Protein AF-A0A382MYX1-F1 (afdb_monomer)

Foldseek 3Di:
DPDPPDQLLNVLVVVVVVVVVVVVVVCVVVVCPVVVVVDDPVNVVVVVVVVVVVSVVSSVLVVVVVVDPCVPSVLVSVLVVLVVVLVCCCPPVVDDQDPCSVVVSVVSNVD

Radius of gyration: 18.11 Å; Cα contacts (8 Å, |Δi|>4): 47; chains: 1; bounding box: 38×37×42 Å

Secondary structure (DSSP, 8-state):
---TT--HHHHHHHHHHHHHHHHHHHHHHHTTHHHHHT--HHHHHHHHHHHHHHHHHHHHHHHHHHHS-HHHHHHHHHHHHHHHHHHHHHHHH-----HHHHHHHHHHHH-

Nearest PDB structures (foldseek):
  7szt-assembly1_B  TM=7.859E-01  e=8.837E+00  Clostridiales bacterium oral taxon 876

Solvent-accessible surface area (backbone atoms only — not comparable to full-atom values): 6305 Å² total; per-residue (Å²): 111,73,61,97,84,66,57,42,66,58,55,48,53,50,52,51,53,52,50,51,53,51,51,51,53,49,24,63,75,71,65,45,54,69,58,68,72,65,52,52,67,72,60,47,51,54,50,50,51,53,52,50,54,50,51,52,51,51,37,53,51,40,49,48,32,70,75,45,48,64,88,56,47,52,57,52,53,51,34,51,49,53,52,51,50,55,50,45,38,35,74,74,69,68,44,79,80,47,70,67,57,54,51,48,51,51,50,64,59,75,106

Sequence (111 aa):
GVGKNVKPIHIVTTQIWIGVLVLLAIGLVTGQINEVVQVKLRSALYLAGGALVNTAGSLVFWLALSRSTVSKVYPTTQSIFISISVLAGWLFLGDSPKIGVIGGAILIIGA

Structure (mmCIF, N/CA/C/O backbone):
data_AF-A0A382MYX1-F1
#
_entry.id   AF-A0A382MYX1-F1
#
loop_
_atom_site.group_PDB
_atom_site.id
_atom_site.type_symbol
_atom_site.label_atom_id
_atom_site.label_alt_id
_atom_site.label_comp_id
_atom_site.label_asym_id
_atom_site.label_entity_id
_atom_site.label_seq_id
_atom_site.pdbx_PDB_ins_code
_atom_site.Cartn_x
_atom_site.Cartn_y
_atom_site.Cartn_z
_atom_site.occupancy
_atom_site.B_iso_or_equiv
_atom_site.auth_seq_id
_atom_site.auth_comp_id
_atom_site.auth_asym_id
_atom_site.auth_atom_id
_atom_site.pdbx_PDB_model_num
ATOM 1 N N . GLY A 1 1 ? 0.983 1.473 -23.042 1.00 47.81 1 GLY A N 1
ATOM 2 C CA . GLY A 1 1 ? 1.309 2.251 -21.832 1.00 47.81 1 GLY A CA 1
ATOM 3 C C . GLY A 1 1 ? 0.059 2.968 -21.390 1.00 47.81 1 GLY A C 1
ATOM 4 O O . GLY A 1 1 ? -0.688 3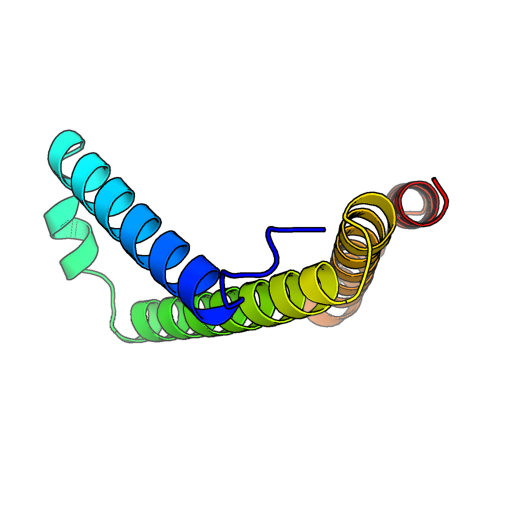.398 -22.262 1.00 47.81 1 GLY A O 1
ATOM 5 N N . VAL A 1 2 ? -0.192 3.038 -20.081 1.00 48.38 2 VAL A N 1
ATOM 6 C CA . VAL A 1 2 ? -1.288 3.833 -19.496 1.00 48.38 2 VAL A CA 1
ATOM 7 C C . VAL A 1 2 ? -1.258 5.226 -20.139 1.00 48.38 2 VAL A C 1
ATOM 9 O O . VAL A 1 2 ? -0.178 5.792 -20.305 1.00 48.38 2 VAL A O 1
ATOM 12 N N . GLY A 1 3 ? -2.412 5.683 -20.632 1.00 50.91 3 GLY A N 1
ATOM 13 C CA . GLY A 1 3 ? -2.536 6.733 -21.646 1.00 50.91 3 GLY A CA 1
ATOM 14 C C . GLY A 1 3 ? -1.646 7.955 -21.405 1.00 50.91 3 GLY A C 1
ATOM 15 O O . GLY A 1 3 ? -1.635 8.517 -20.314 1.00 50.91 3 GLY A O 1
ATOM 16 N N . LYS A 1 4 ? -0.942 8.378 -22.464 1.00 56.50 4 LYS A N 1
ATOM 17 C CA . LYS A 1 4 ? 0.071 9.454 -22.520 1.00 56.50 4 LYS A CA 1
ATOM 18 C C . LYS A 1 4 ? -0.316 10.808 -21.883 1.00 56.50 4 LYS A C 1
ATOM 20 O O . LYS A 1 4 ? 0.557 11.656 -21.752 1.00 56.50 4 LYS A O 1
ATOM 25 N N . ASN A 1 5 ? -1.569 11.009 -21.469 1.00 66.12 5 ASN A N 1
ATOM 26 C CA . ASN A 1 5 ? -2.100 12.303 -21.030 1.00 66.12 5 ASN A CA 1
ATOM 27 C C . ASN A 1 5 ? -2.533 12.360 -19.554 1.00 66.12 5 ASN A C 1
ATOM 29 O O . ASN A 1 5 ? -2.909 13.432 -19.086 1.00 66.12 5 ASN A O 1
ATOM 33 N N . VAL A 1 6 ? -2.488 11.254 -18.800 1.00 74.50 6 VAL A N 1
ATOM 34 C CA . VAL A 1 6 ? -2.898 11.255 -17.384 1.00 74.50 6 VAL A CA 1
ATOM 35 C C . VAL A 1 6 ? -1.675 11.118 -16.486 1.00 74.50 6 VAL A C 1
ATOM 37 O O . VAL A 1 6 ? -0.953 10.125 -16.538 1.00 74.50 6 VAL A O 1
ATOM 40 N N . LYS A 1 7 ? -1.432 12.128 -15.641 1.00 83.88 7 LYS A N 1
ATOM 41 C CA . LYS A 1 7 ? -0.342 12.082 -14.661 1.00 83.88 7 LYS A CA 1
ATOM 42 C C . LYS A 1 7 ? -0.651 11.020 -13.592 1.00 83.88 7 LYS A C 1
ATOM 44 O O . LYS A 1 7 ? -1.771 11.022 -13.081 1.00 83.88 7 LYS A O 1
ATOM 49 N N . PRO A 1 8 ? 0.329 10.193 -13.177 1.00 83.62 8 PRO A N 1
ATOM 50 C CA . PRO A 1 8 ? 0.178 9.213 -12.096 1.00 83.62 8 PRO A CA 1
ATOM 51 C C . PRO A 1 8 ? -0.489 9.766 -10.833 1.00 83.62 8 PRO A C 1
ATOM 53 O O . PRO A 1 8 ? -1.333 9.105 -10.240 1.00 83.62 8 PRO A O 1
ATOM 56 N N . ILE A 1 9 ? -0.178 11.013 -10.471 1.00 87.44 9 ILE A N 1
ATOM 57 C CA . ILE A 1 9 ? -0.778 11.673 -9.309 1.00 87.44 9 ILE A CA 1
ATOM 58 C C . ILE A 1 9 ? -2.297 11.833 -9.431 1.00 87.44 9 ILE A C 1
ATOM 60 O O . ILE A 1 9 ? -3.001 11.584 -8.463 1.00 87.44 9 ILE A O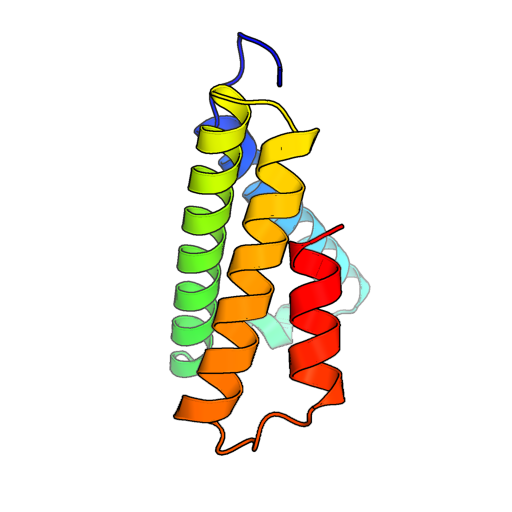 1
ATOM 64 N N . HIS A 1 10 ? -2.820 12.156 -10.619 1.00 87.56 10 HIS A N 1
ATOM 65 C CA . HIS A 1 10 ? -4.264 12.264 -10.829 1.00 87.56 10 HIS A CA 1
ATOM 66 C C . HIS A 1 10 ? -4.942 10.904 -10.661 1.00 87.56 10 HIS A C 1
ATOM 68 O O . HIS A 1 10 ? -5.999 10.831 -10.048 1.00 87.56 10 HIS A O 1
ATOM 74 N N . ILE A 1 11 ? -4.306 9.828 -11.139 1.00 86.12 11 ILE A N 1
ATOM 75 C CA . ILE A 1 11 ? -4.831 8.464 -10.992 1.00 86.12 11 ILE A CA 1
ATOM 76 C C . ILE A 1 11 ? -4.948 8.105 -9.508 1.00 86.12 11 ILE A C 1
ATOM 78 O O . ILE A 1 11 ? -6.013 7.685 -9.064 1.00 86.12 11 ILE A O 1
ATOM 82 N N . VAL A 1 12 ? -3.887 8.335 -8.731 1.00 88.44 12 VAL A N 1
ATOM 83 C CA . VAL A 1 12 ? -3.875 8.043 -7.290 1.00 88.44 12 VAL A CA 1
ATOM 84 C C . VAL A 1 12 ? -4.898 8.894 -6.539 1.00 88.44 12 VAL A C 1
ATOM 86 O O . VAL A 1 12 ? -5.653 8.365 -5.727 1.00 88.44 12 VAL A O 1
ATOM 89 N N . THR A 1 13 ? -4.984 10.194 -6.831 1.00 87.56 13 THR A N 1
ATOM 90 C CA . THR A 1 13 ? -5.984 1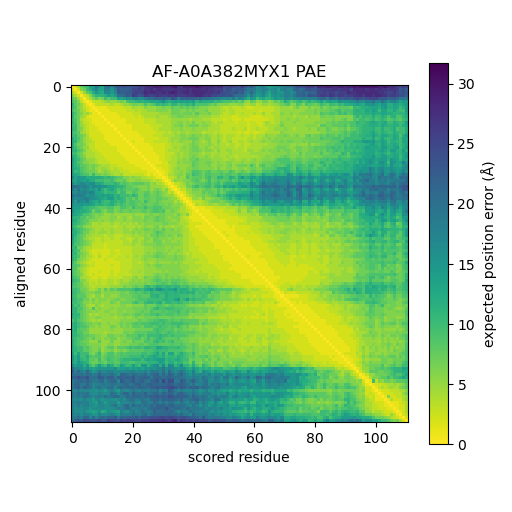1.077 -6.216 1.00 87.56 13 THR A CA 1
ATOM 91 C C . THR A 1 13 ? -7.405 10.598 -6.511 1.00 87.56 13 THR A C 1
ATOM 93 O O . THR A 1 13 ? -8.223 10.519 -5.597 1.00 87.56 13 THR A O 1
ATOM 96 N N . THR A 1 14 ? -7.701 10.211 -7.754 1.00 88.62 14 THR A N 1
ATOM 97 C CA . THR A 1 14 ? -9.005 9.646 -8.119 1.00 88.62 14 THR A CA 1
ATOM 98 C C . THR A 1 14 ? -9.280 8.328 -7.392 1.00 88.62 14 THR A C 1
ATOM 100 O O . THR A 1 14 ? -10.385 8.146 -6.889 1.00 88.62 14 THR A O 1
ATOM 103 N N . GLN A 1 15 ? -8.292 7.434 -7.267 1.00 88.06 15 GLN A N 1
ATOM 104 C CA . GLN A 1 15 ? -8.440 6.180 -6.516 1.00 88.06 15 GLN A CA 1
ATOM 105 C C . GLN A 1 15 ? -8.791 6.424 -5.043 1.00 88.06 15 GLN A C 1
ATOM 107 O O . GLN A 1 15 ? -9.671 5.749 -4.512 1.00 88.06 15 GLN A O 1
ATOM 112 N N . ILE A 1 16 ? -8.153 7.408 -4.399 1.00 88.81 16 ILE A N 1
ATOM 113 C CA . ILE A 1 16 ? -8.449 7.778 -3.008 1.00 88.81 16 ILE A CA 1
ATOM 114 C C . ILE A 1 16 ? -9.886 8.281 -2.884 1.00 88.81 16 IL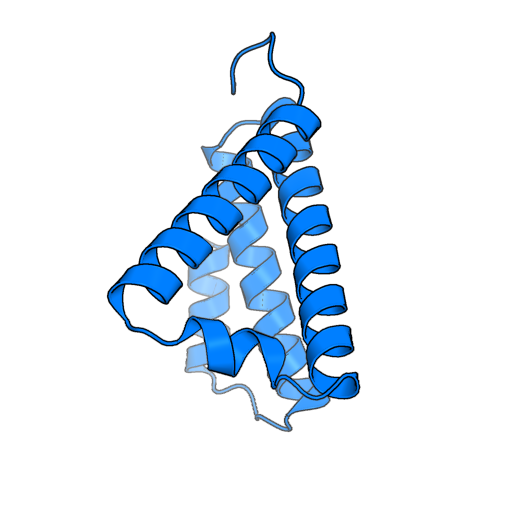E A C 1
ATOM 116 O O . ILE A 1 16 ? -10.626 7.790 -2.036 1.00 88.81 16 ILE A O 1
ATOM 120 N N . TRP A 1 17 ? -10.307 9.216 -3.740 1.00 89.00 17 TRP A N 1
ATOM 121 C CA . TRP A 1 17 ? -11.665 9.764 -3.685 1.00 89.00 17 TRP A CA 1
ATOM 122 C C . TRP A 1 17 ? -12.738 8.709 -3.943 1.00 89.00 17 TRP A C 1
ATOM 124 O O . TRP A 1 17 ? -13.724 8.661 -3.212 1.00 89.00 17 TRP A O 1
ATOM 134 N N . ILE A 1 18 ? -12.533 7.828 -4.926 1.00 89.81 18 ILE A N 1
ATOM 135 C CA . ILE A 1 18 ? -13.443 6.703 -5.174 1.00 89.81 18 ILE A CA 1
ATOM 136 C C . ILE A 1 18 ? -13.499 5.793 -3.944 1.00 89.81 18 ILE A C 1
ATOM 138 O O . ILE A 1 18 ? -14.589 5.444 -3.499 1.00 89.81 18 ILE A O 1
ATOM 142 N N . GLY A 1 19 ? -12.349 5.450 -3.357 1.00 85.38 19 GLY A N 1
ATOM 143 C CA . GLY A 1 19 ? -12.286 4.632 -2.146 1.00 85.38 19 GLY A CA 1
ATOM 144 C C . GLY A 1 19 ? -13.048 5.255 -0.974 1.00 85.38 19 GLY A C 1
ATOM 145 O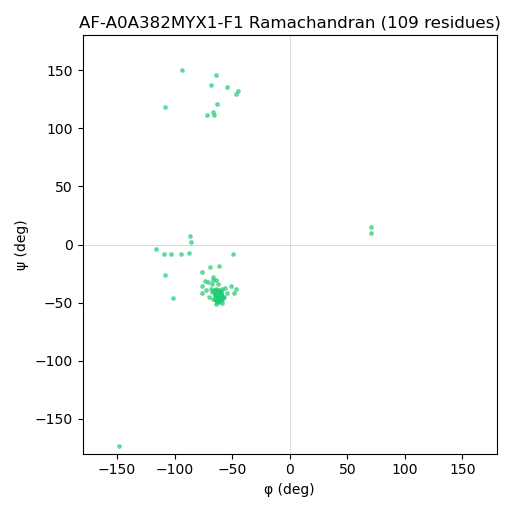 O . GLY A 1 19 ? -13.838 4.573 -0.328 1.00 85.38 19 GLY A O 1
ATOM 146 N N . VAL A 1 20 ? -12.879 6.559 -0.742 1.00 87.12 20 VAL A N 1
ATOM 147 C CA . VAL A 1 20 ? -13.607 7.304 0.299 1.00 87.12 20 VAL A CA 1
ATOM 148 C C . VAL A 1 20 ? -15.114 7.271 0.048 1.00 87.12 20 VAL A C 1
ATOM 150 O O . VAL A 1 20 ? -15.870 6.962 0.965 1.00 87.12 20 VAL A O 1
ATOM 153 N N . LEU A 1 21 ? -15.563 7.535 -1.182 1.00 88.81 21 LEU A N 1
ATOM 154 C CA . LEU A 1 21 ? -16.987 7.508 -1.525 1.00 88.81 21 LEU A CA 1
ATOM 155 C C . LEU A 1 21 ? -17.604 6.121 -1.319 1.00 88.81 21 LEU A C 1
ATOM 157 O O . LEU A 1 21 ? -18.700 6.015 -0.774 1.00 88.81 21 LEU A O 1
ATOM 161 N N . VAL A 1 22 ? -16.892 5.059 -1.706 1.00 87.81 22 VAL A N 1
ATOM 162 C CA . VAL A 1 22 ? -17.334 3.674 -1.496 1.00 87.81 22 VAL A CA 1
ATOM 163 C C . VAL A 1 22 ? -17.434 3.354 -0.006 1.00 87.81 22 VAL A C 1
ATOM 165 O O . VAL A 1 22 ? -18.436 2.792 0.428 1.00 87.81 22 VAL A O 1
ATOM 168 N N . LEU A 1 23 ? -16.441 3.745 0.796 1.00 85.38 23 LEU A N 1
ATOM 169 C CA . LEU A 1 23 ? -16.467 3.529 2.245 1.00 85.38 23 LEU A CA 1
ATOM 170 C C . LEU A 1 23 ? -17.617 4.283 2.918 1.00 85.38 23 LEU A C 1
ATOM 172 O O . LEU A 1 23 ? -18.289 3.718 3.778 1.00 85.38 23 LEU A O 1
ATOM 176 N N . LEU A 1 24 ? -17.885 5.524 2.502 1.00 86.19 24 LEU A N 1
ATOM 177 C CA . LEU A 1 24 ? -19.027 6.295 2.994 1.00 86.19 24 LEU A CA 1
ATOM 178 C C . LEU A 1 24 ? -20.356 5.636 2.612 1.00 86.19 24 LEU A C 1
ATOM 180 O O . LEU A 1 24 ? -21.235 5.518 3.461 1.00 86.19 24 LEU A O 1
ATOM 184 N N . ALA A 1 25 ? -20.497 5.163 1.371 1.00 86.31 25 ALA A N 1
ATOM 185 C CA . ALA A 1 25 ? -21.695 4.460 0.922 1.00 86.31 25 ALA A CA 1
ATOM 186 C C . ALA A 1 25 ? -21.933 3.167 1.718 1.00 86.31 25 ALA A C 1
ATOM 188 O O . ALA A 1 25 ? -23.049 2.921 2.167 1.00 86.31 25 ALA A O 1
ATOM 189 N N . ILE A 1 26 ? -20.886 2.369 1.950 1.00 86.19 26 ILE A N 1
ATOM 190 C CA . ILE A 1 26 ? -20.981 1.150 2.763 1.00 86.19 26 ILE A CA 1
ATOM 191 C C . ILE A 1 26 ? -21.348 1.502 4.204 1.00 86.19 26 ILE A C 1
ATOM 193 O O . ILE A 1 26 ? -22.287 0.922 4.736 1.00 86.19 26 ILE A O 1
ATOM 197 N N . GLY A 1 27 ? -20.670 2.479 4.812 1.00 83.62 27 GLY A N 1
ATOM 198 C CA . GLY A 1 27 ? -20.966 2.920 6.175 1.00 83.62 27 GLY A CA 1
ATOM 199 C C . GLY A 1 27 ? -22.405 3.416 6.338 1.00 83.62 27 GLY A C 1
ATOM 200 O O . GLY A 1 27 ? -23.038 3.117 7.349 1.00 83.62 27 GLY A O 1
ATOM 201 N N . LEU A 1 28 ? -22.939 4.128 5.335 1.00 86.50 28 LEU A N 1
ATOM 202 C CA . LEU A 1 28 ? -24.344 4.551 5.287 1.00 86.50 28 LEU A CA 1
ATOM 203 C C . LEU A 1 28 ? -25.289 3.345 5.256 1.00 86.50 28 LEU A C 1
ATOM 205 O O . LEU A 1 28 ? -26.248 3.308 6.022 1.00 86.50 28 LEU A O 1
ATOM 209 N N . VAL A 1 29 ? -25.013 2.358 4.399 1.00 89.06 29 VAL A N 1
ATOM 210 C CA . VAL A 1 29 ? -25.852 1.158 4.240 1.00 89.06 29 VAL A CA 1
ATOM 211 C C . VAL A 1 29 ? -25.811 0.261 5.480 1.00 89.06 29 VAL A C 1
ATOM 213 O O . VAL A 1 29 ? -26.834 -0.303 5.856 1.00 89.06 29 VAL A O 1
ATOM 216 N N . THR A 1 30 ? -24.655 0.125 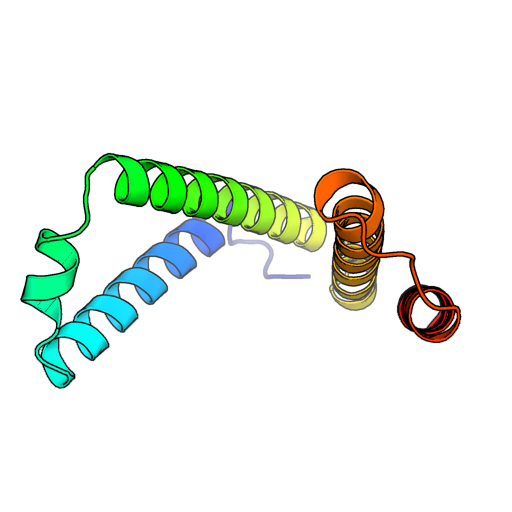6.131 1.00 87.62 30 THR A N 1
ATOM 217 C CA . THR A 1 30 ? -24.483 -0.744 7.307 1.00 87.62 30 THR A CA 1
ATOM 218 C C . THR A 1 30 ? -24.807 -0.055 8.632 1.00 87.62 30 THR A C 1
ATOM 220 O O . THR A 1 30 ? -24.810 -0.712 9.670 1.00 87.62 30 THR A O 1
ATOM 223 N N . GLY A 1 31 ? -25.064 1.258 8.630 1.00 81.19 31 GLY A N 1
ATOM 224 C CA . GLY A 1 31 ? -25.302 2.045 9.845 1.00 81.19 31 GLY A CA 1
ATOM 225 C C . GLY A 1 31 ? -24.055 2.256 10.717 1.00 81.19 31 GLY A C 1
ATOM 226 O O . GLY A 1 31 ? -24.162 2.770 11.829 1.00 81.19 31 GLY A O 1
ATOM 227 N N . GLN A 1 32 ? -22.864 1.899 10.228 1.00 79.81 32 GLN A N 1
ATOM 228 C CA . GLN A 1 32 ? -21.613 1.908 10.999 1.00 79.81 32 GLN A CA 1
ATOM 229 C C . GLN A 1 32 ? -20.876 3.257 10.996 1.00 79.81 32 GLN A C 1
ATOM 231 O O . GLN A 1 32 ? -19.769 3.360 11.520 1.00 79.81 32 GLN A O 1
ATOM 236 N N . ILE A 1 33 ? -21.466 4.326 10.452 1.00 75.06 33 ILE A N 1
ATOM 237 C CA . ILE A 1 33 ? -20.824 5.659 10.412 1.00 75.06 33 ILE A CA 1
ATOM 238 C C . ILE A 1 33 ? -20.437 6.145 11.809 1.00 75.06 33 ILE A C 1
ATOM 240 O O . ILE A 1 33 ? -19.369 6.727 11.992 1.00 75.06 33 ILE A O 1
ATOM 244 N N . ASN A 1 34 ? -21.277 5.865 12.806 1.00 71.50 34 ASN A N 1
ATOM 245 C CA . ASN A 1 34 ? -21.024 6.278 14.182 1.00 71.50 34 ASN A CA 1
ATOM 246 C C . ASN A 1 34 ? -19.810 5.562 14.794 1.00 71.50 34 ASN A C 1
ATOM 248 O O . ASN A 1 34 ? -19.124 6.142 15.632 1.00 71.50 34 ASN A O 1
ATOM 252 N N . GLU A 1 35 ? -19.495 4.343 14.349 1.00 70.50 35 GLU A N 1
ATOM 253 C CA . GLU A 1 35 ? -18.326 3.593 14.822 1.00 70.50 35 GLU A CA 1
ATOM 254 C C . GLU A 1 35 ? -17.016 4.166 14.267 1.00 70.50 35 GLU A C 1
ATOM 256 O O . GLU A 1 35 ? -15.999 4.177 14.961 1.00 70.50 35 GLU A O 1
ATOM 261 N N . VAL A 1 36 ? -17.045 4.739 13.057 1.00 65.19 36 VAL A N 1
ATOM 262 C CA . VAL A 1 36 ? -15.887 5.420 12.449 1.00 65.19 36 VAL A CA 1
ATOM 263 C C . VAL A 1 36 ? -15.460 6.638 13.279 1.00 65.19 36 VAL A C 1
ATOM 265 O O . VAL A 1 36 ? -14.269 6.920 13.406 1.00 65.19 36 VAL A O 1
ATOM 268 N N . VAL A 1 37 ? -16.417 7.332 13.901 1.00 65.94 37 VAL A N 1
ATOM 269 C CA . VAL A 1 37 ? -16.159 8.500 14.764 1.00 65.94 37 VAL A CA 1
ATOM 270 C C . VAL A 1 37 ? -15.626 8.088 16.143 1.00 65.94 37 VAL A C 1
ATOM 272 O O . VAL A 1 37 ? -14.927 8.861 16.795 1.00 65.94 37 VAL A O 1
ATOM 275 N N . GLN A 1 38 ? -15.894 6.856 16.582 1.00 73.88 38 GLN A N 1
ATOM 276 C CA . GLN A 1 38 ? -15.449 6.336 17.881 1.00 73.88 38 GLN A CA 1
ATOM 277 C C . GLN A 1 38 ? -14.034 5.738 17.861 1.00 73.88 38 GLN A C 1
ATOM 279 O O . GLN A 1 38 ? -13.544 5.252 18.887 1.00 73.88 38 GLN A O 1
ATOM 284 N N . VAL A 1 39 ? -13.337 5.780 16.722 1.00 76.38 39 VAL A N 1
ATOM 285 C CA . VAL A 1 39 ? -11.965 5.277 16.621 1.00 76.38 39 VAL A CA 1
ATOM 286 C C . VAL A 1 39 ? -11.044 6.092 17.532 1.00 76.38 39 VAL A C 1
ATOM 288 O O . VAL A 1 39 ? -10.872 7.300 17.376 1.00 76.38 39 VAL A O 1
ATOM 291 N N . LYS A 1 40 ? -10.392 5.410 18.482 1.00 82.88 40 LYS A N 1
ATOM 292 C CA . LYS A 1 40 ? -9.385 6.022 19.362 1.00 82.88 40 LYS A CA 1
ATOM 293 C C . LYS A 1 40 ? -8.299 6.699 18.522 1.00 82.88 40 LYS A C 1
ATOM 295 O O . LYS A 1 40 ? -7.755 6.078 17.610 1.00 82.88 40 LYS A O 1
ATOM 300 N N . LEU A 1 41 ? -7.906 7.919 18.900 1.00 80.81 41 LEU A N 1
ATOM 301 C CA . LEU A 1 41 ? -6.921 8.734 18.172 1.00 80.81 41 LEU A CA 1
ATOM 302 C C . LEU A 1 41 ? -5.645 7.959 17.809 1.00 80.81 41 LEU A C 1
ATOM 304 O O . LEU A 1 41 ? -5.161 8.053 16.689 1.00 80.81 41 LEU A O 1
ATOM 308 N N . ARG A 1 42 ? -5.120 7.140 18.728 1.00 79.25 42 ARG A N 1
ATOM 309 C CA . ARG A 1 42 ? -3.921 6.328 18.476 1.00 79.25 42 ARG A CA 1
ATOM 310 C C . ARG A 1 42 ? -4.118 5.327 17.329 1.00 79.25 42 ARG A C 1
ATOM 312 O O . ARG A 1 42 ? -3.242 5.202 16.482 1.00 79.25 42 ARG A O 1
ATOM 319 N N . SER A 1 43 ? -5.266 4.654 17.277 1.00 82.25 43 SER A N 1
ATOM 320 C CA . SER A 1 43 ? -5.617 3.754 16.174 1.00 82.25 43 SER A CA 1
ATOM 321 C C . SER A 1 43 ? -5.829 4.530 14.876 1.00 82.25 43 SER A C 1
ATOM 323 O O . SER A 1 43 ? -5.331 4.112 13.837 1.00 82.25 43 SER A O 1
ATOM 325 N N . ALA A 1 44 ? -6.484 5.693 14.941 1.00 82.31 44 ALA A N 1
ATOM 326 C CA . ALA A 1 44 ? -6.659 6.569 13.785 1.00 82.31 44 ALA A CA 1
ATOM 327 C C . ALA A 1 44 ? -5.312 7.029 13.201 1.00 82.31 44 ALA A C 1
ATOM 329 O O . ALA A 1 44 ? -5.146 7.027 11.986 1.00 82.31 44 ALA A O 1
ATOM 330 N N . LEU A 1 45 ? -4.324 7.346 14.045 1.00 82.81 45 LEU A N 1
ATOM 331 C CA . LEU A 1 45 ? -2.972 7.709 13.608 1.00 82.81 45 LEU A CA 1
ATOM 332 C C . LEU A 1 45 ? -2.247 6.542 12.924 1.00 82.81 45 LEU A C 1
ATOM 334 O O . LEU A 1 45 ? -1.611 6.751 11.893 1.00 82.81 45 LEU A O 1
ATOM 338 N N . TYR A 1 46 ? -2.368 5.313 13.441 1.00 84.69 46 TYR A N 1
ATOM 339 C CA . TYR A 1 46 ? -1.805 4.135 12.770 1.00 84.69 46 TYR A CA 1
ATOM 340 C C . TYR A 1 46 ? -2.478 3.865 11.419 1.00 84.69 46 TYR A C 1
ATOM 342 O O . TYR A 1 46 ? -1.791 3.580 10.439 1.00 84.69 46 TYR A O 1
ATOM 350 N N . LEU A 1 47 ? -3.804 4.009 11.343 1.00 85.88 47 LEU A N 1
ATOM 351 C CA . LEU A 1 47 ? -4.556 3.865 10.096 1.00 85.88 47 LEU A CA 1
ATOM 352 C C . LEU A 1 47 ? -4.179 4.949 9.080 1.00 85.88 47 LEU A C 1
ATOM 354 O O . LEU A 1 47 ? -3.947 4.636 7.915 1.00 85.88 47 LEU A O 1
ATOM 358 N N . ALA A 1 48 ? -4.051 6.203 9.520 1.00 83.94 48 ALA A N 1
ATOM 359 C CA . ALA A 1 48 ? -3.600 7.307 8.681 1.00 83.94 48 ALA A CA 1
ATOM 360 C C . ALA A 1 48 ? -2.175 7.069 8.164 1.00 83.94 48 ALA A C 1
ATOM 362 O O . ALA A 1 48 ? -1.918 7.243 6.975 1.00 83.94 48 ALA A O 1
ATOM 363 N N . GLY A 1 49 ? -1.264 6.595 9.021 1.00 87.12 49 GLY A N 1
ATOM 364 C CA . GLY A 1 49 ? 0.084 6.195 8.618 1.00 87.12 49 GLY A CA 1
ATOM 365 C C . GLY A 1 49 ? 0.070 5.091 7.558 1.00 87.12 49 GLY A C 1
ATOM 366 O O . GLY A 1 49 ? 0.719 5.224 6.521 1.00 87.12 49 GLY A O 1
ATOM 367 N N . GLY A 1 50 ? -0.728 4.039 7.764 1.00 86.38 50 GLY A N 1
ATOM 368 C CA . GLY A 1 50 ? -0.909 2.971 6.778 1.00 86.38 50 GLY A CA 1
ATOM 369 C C . GLY A 1 50 ? -1.474 3.479 5.448 1.00 86.38 50 GLY A C 1
ATOM 370 O O . GLY A 1 50 ? -0.970 3.124 4.382 1.00 86.38 50 GLY A O 1
ATOM 371 N N . ALA A 1 51 ? -2.468 4.368 5.495 1.00 85.50 51 ALA A N 1
ATOM 372 C CA . ALA A 1 51 ? -3.062 4.978 4.308 1.00 85.50 51 ALA A CA 1
ATOM 373 C C . ALA A 1 51 ? -2.060 5.852 3.534 1.00 85.50 51 ALA A C 1
ATOM 375 O O . ALA A 1 51 ? -2.038 5.814 2.300 1.00 85.50 51 ALA A O 1
ATOM 376 N N . LEU A 1 52 ? -1.195 6.596 4.233 1.00 87.44 52 LEU A N 1
ATOM 377 C CA . LEU A 1 52 ? -0.128 7.392 3.620 1.00 87.44 52 LEU A CA 1
ATOM 378 C C . LEU A 1 52 ? 0.904 6.507 2.915 1.00 87.44 52 LEU A C 1
ATOM 380 O O . LEU A 1 52 ? 1.235 6.765 1.757 1.00 87.44 52 LEU A O 1
ATOM 384 N N . VAL A 1 53 ? 1.371 5.440 3.571 1.00 89.56 53 VAL A N 1
ATOM 385 C CA . VAL A 1 53 ? 2.318 4.485 2.970 1.00 89.56 53 VAL A CA 1
ATOM 386 C C . VAL A 1 53 ? 1.704 3.812 1.742 1.00 89.56 53 VAL A C 1
ATOM 388 O O . VAL A 1 53 ? 2.356 3.722 0.703 1.00 89.56 53 VAL A O 1
ATOM 391 N N . ASN A 1 54 ? 0.433 3.408 1.816 1.00 88.44 54 ASN A N 1
ATOM 392 C CA . ASN A 1 54 ? -0.272 2.805 0.687 1.00 88.44 54 ASN A CA 1
ATOM 393 C C . ASN A 1 54 ? -0.432 3.789 -0.488 1.00 88.44 54 ASN A C 1
ATOM 395 O O . ASN A 1 54 ? -0.201 3.443 -1.645 1.00 88.44 54 ASN A O 1
ATOM 399 N N . THR A 1 55 ? -0.748 5.052 -0.191 1.00 88.00 55 THR A N 1
ATOM 400 C CA . THR A 1 55 ? -0.838 6.123 -1.195 1.00 88.00 55 THR A CA 1
ATOM 401 C C . THR A 1 55 ? 0.504 6.353 -1.891 1.00 88.00 55 THR A C 1
ATOM 403 O O . THR A 1 55 ? 0.561 6.425 -3.121 1.00 88.00 55 THR A O 1
ATOM 406 N N . ALA A 1 56 ? 1.594 6.420 -1.123 1.00 89.81 56 ALA A N 1
ATOM 407 C CA . ALA A 1 56 ? 2.942 6.555 -1.663 1.00 89.81 56 ALA A CA 1
ATOM 408 C C . ALA A 1 56 ? 3.328 5.342 -2.528 1.00 89.81 56 ALA A C 1
ATOM 410 O O . ALA A 1 56 ? 3.84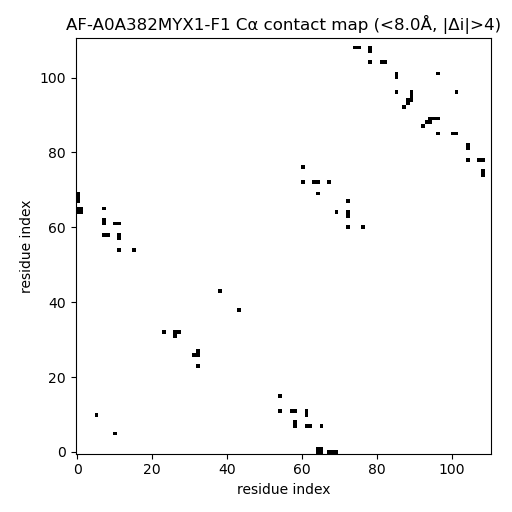1 5.517 -3.635 1.00 89.81 56 ALA A O 1
ATOM 411 N N . GLY A 1 57 ? 3.019 4.124 -2.073 1.00 88.81 57 GLY A N 1
ATOM 412 C CA . GLY A 1 57 ? 3.236 2.891 -2.832 1.00 88.81 57 GLY A CA 1
ATOM 413 C C . GLY A 1 57 ? 2.484 2.880 -4.165 1.00 88.81 57 GLY A C 1
ATOM 414 O O . GLY A 1 57 ? 3.084 2.616 -5.207 1.00 88.81 57 GLY A O 1
ATOM 415 N N . SER A 1 58 ? 1.201 3.255 -4.157 1.00 87.50 58 SER A N 1
ATOM 416 C CA . SER A 1 58 ? 0.390 3.384 -5.375 1.00 87.50 58 SER A CA 1
ATOM 417 C C . SER A 1 58 ? 0.983 4.414 -6.345 1.00 87.50 58 SER A C 1
ATOM 419 O O . SER A 1 58 ? 1.096 4.154 -7.544 1.00 87.50 58 SER A O 1
ATOM 421 N N . LEU A 1 59 ? 1.455 5.561 -5.845 1.00 89.38 59 LEU A N 1
ATOM 422 C CA . LEU A 1 59 ? 2.098 6.577 -6.681 1.00 89.38 59 LEU A CA 1
ATOM 423 C C . LEU A 1 59 ? 3.368 6.057 -7.359 1.00 89.38 59 LEU A C 1
ATOM 425 O O . LEU A 1 59 ? 3.540 6.253 -8.564 1.00 89.38 59 LEU A O 1
ATOM 429 N N . VAL A 1 60 ? 4.238 5.371 -6.615 1.00 90.12 60 VAL A N 1
ATOM 430 C CA . VAL A 1 60 ? 5.456 4.758 -7.168 1.00 90.12 60 VAL A CA 1
ATOM 431 C C . VAL A 1 60 ? 5.105 3.686 -8.203 1.00 90.12 60 VAL A C 1
ATOM 433 O O . VAL A 1 60 ? 5.724 3.640 -9.267 1.00 90.12 60 VAL A O 1
ATOM 436 N N . PHE A 1 61 ? 4.073 2.879 -7.948 1.00 89.25 61 PHE A N 1
ATOM 437 C CA . PHE A 1 61 ? 3.579 1.875 -8.889 1.00 89.25 61 PHE A CA 1
ATOM 438 C C . PHE A 1 61 ? 3.106 2.499 -10.211 1.00 89.25 61 PHE A C 1
ATOM 440 O O . PHE A 1 61 ? 3.533 2.079 -11.290 1.00 89.25 61 PHE A O 1
ATOM 447 N N . TRP A 1 62 ? 2.291 3.557 -10.159 1.00 87.94 62 TRP A N 1
ATOM 448 C CA . TRP A 1 62 ? 1.838 4.254 -11.367 1.00 87.94 62 TRP A CA 1
ATOM 449 C C . TRP A 1 62 ? 2.969 4.990 -12.093 1.00 87.94 62 TRP A C 1
ATOM 451 O O . TRP A 1 62 ? 2.986 5.033 -13.326 1.00 87.94 62 TRP A O 1
ATOM 461 N N . LEU A 1 63 ? 3.951 5.529 -11.363 1.00 87.38 63 LEU A N 1
ATOM 462 C CA . LEU A 1 63 ? 5.173 6.078 -11.954 1.00 87.38 63 LEU A CA 1
ATOM 463 C C . LEU A 1 63 ? 5.966 4.994 -12.696 1.00 87.38 63 LEU A C 1
ATOM 465 O O . LEU A 1 63 ? 6.382 5.223 -13.833 1.00 87.38 63 LEU A O 1
ATOM 469 N N . ALA A 1 64 ? 6.126 3.803 -12.118 1.00 86.44 64 ALA A N 1
ATOM 470 C CA . ALA A 1 64 ? 6.780 2.678 -12.782 1.00 86.44 64 ALA A CA 1
ATOM 471 C C . ALA A 1 64 ? 6.016 2.234 -14.045 1.00 86.44 64 ALA A C 1
ATOM 473 O O . ALA A 1 64 ? 6.625 2.051 -15.101 1.00 86.44 64 ALA A O 1
ATOM 474 N N . LEU A 1 65 ? 4.682 2.158 -13.983 1.00 87.19 65 LEU A N 1
ATOM 475 C CA . LEU A 1 65 ? 3.831 1.859 -15.143 1.00 87.19 65 LEU A CA 1
ATOM 476 C C . LEU A 1 65 ? 3.894 2.919 -16.244 1.00 87.19 65 LEU A C 1
ATOM 478 O O . LEU A 1 65 ? 3.748 2.589 -17.418 1.00 87.19 65 LEU A O 1
ATOM 482 N N . SER A 1 66 ? 4.120 4.185 -15.895 1.00 84.69 66 SER A N 1
ATOM 483 C CA . SER A 1 66 ? 4.312 5.239 -16.899 1.00 84.69 66 SER A CA 1
ATOM 484 C C . SER A 1 66 ? 5.629 5.099 -17.675 1.00 84.69 66 SER A C 1
ATOM 486 O O . SER A 1 66 ? 5.754 5.649 -18.767 1.00 84.69 66 SER A O 1
ATOM 488 N N . ARG A 1 67 ? 6.601 4.349 -17.133 1.00 84.62 67 ARG A N 1
ATOM 489 C CA . ARG A 1 67 ? 7.949 4.167 -17.700 1.00 84.62 67 ARG A CA 1
ATOM 490 C C . ARG A 1 67 ? 8.198 2.764 -18.265 1.00 84.62 67 ARG A C 1
ATOM 492 O O . ARG A 1 67 ? 9.232 2.541 -18.882 1.00 84.62 67 ARG A O 1
ATOM 499 N N . SER A 1 68 ? 7.286 1.816 -18.052 1.00 85.75 68 SER A N 1
ATOM 500 C CA . SER A 1 68 ? 7.443 0.409 -18.442 1.00 85.75 68 SER A CA 1
ATOM 501 C C . SER A 1 68 ? 6.090 -0.230 -18.798 1.00 85.75 68 SER A C 1
ATOM 503 O O . SER A 1 68 ? 5.072 0.450 -18.916 1.00 85.75 68 SER A O 1
ATOM 505 N N . THR A 1 69 ? 6.056 -1.539 -19.040 1.00 85.00 69 THR A N 1
ATOM 506 C CA . THR A 1 69 ? 4.826 -2.279 -19.346 1.00 85.00 69 THR A CA 1
ATOM 507 C C . THR A 1 69 ? 4.208 -2.877 -18.087 1.00 85.00 69 THR A C 1
ATOM 509 O O . THR A 1 69 ? 4.911 -3.277 -17.159 1.00 85.00 69 THR A O 1
ATOM 512 N N . VAL A 1 70 ? 2.878 -3.011 -18.086 1.00 83.31 70 VAL A N 1
ATOM 513 C CA . VAL A 1 70 ? 2.132 -3.677 -17.003 1.00 83.31 70 VAL A CA 1
ATOM 514 C C . VAL A 1 70 ? 2.671 -5.086 -16.754 1.00 83.31 70 VAL A C 1
ATOM 516 O O . VAL A 1 70 ? 2.893 -5.456 -15.608 1.00 83.31 70 VAL A O 1
ATOM 519 N N . SER A 1 71 ? 2.984 -5.818 -17.828 1.00 82.81 71 SER A N 1
ATOM 520 C CA . SER A 1 71 ? 3.543 -7.173 -17.779 1.00 82.81 71 SER A CA 1
ATOM 521 C C . SER A 1 71 ? 4.901 -7.285 -17.085 1.00 82.81 71 SER A C 1
ATOM 523 O O . SER A 1 71 ? 5.278 -8.379 -16.697 1.00 82.81 71 SER A O 1
ATOM 525 N N . LYS A 1 72 ? 5.643 -6.183 -16.926 1.00 82.69 72 LYS A N 1
ATOM 526 C CA . LYS A 1 72 ? 6.923 -6.169 -16.203 1.00 82.69 72 LYS A CA 1
ATOM 527 C C . LYS A 1 72 ? 6.764 -5.610 -14.799 1.00 82.69 72 LYS A C 1
ATOM 529 O O . LYS A 1 72 ? 7.269 -6.183 -13.841 1.00 82.69 72 LYS A O 1
ATOM 534 N N . VAL A 1 73 ? 6.061 -4.487 -14.670 1.00 85.12 73 VAL A N 1
ATOM 535 C CA . VAL A 1 73 ? 5.931 -3.778 -13.392 1.00 85.12 73 VAL A CA 1
ATOM 536 C C . VAL A 1 73 ? 5.071 -4.566 -12.413 1.00 85.12 73 VAL A C 1
ATOM 538 O O . VAL A 1 73 ? 5.464 -4.710 -11.262 1.00 85.12 73 VAL A O 1
ATOM 541 N N . TYR A 1 74 ? 3.932 -5.103 -12.858 1.00 82.69 74 TYR A N 1
ATOM 542 C CA . TYR A 1 74 ? 2.989 -5.759 -11.956 1.00 82.69 74 TYR A CA 1
ATOM 543 C C . TYR A 1 74 ? 3.575 -7.020 -11.300 1.00 82.69 74 TYR A C 1
ATOM 545 O O . TYR A 1 74 ? 3.585 -7.053 -10.067 1.00 82.69 74 TYR A O 1
ATOM 553 N N . PRO A 1 75 ? 4.151 -7.992 -12.044 1.00 82.94 75 PRO A N 1
ATOM 554 C CA . PRO A 1 75 ? 4.801 -9.143 -11.414 1.00 82.94 75 PRO A CA 1
ATOM 555 C C . PRO A 1 75 ? 5.951 -8.719 -10.496 1.00 82.94 75 PRO A C 1
ATOM 557 O O . PRO A 1 75 ? 6.011 -9.150 -9.352 1.00 82.94 75 PRO A O 1
ATOM 560 N N . THR A 1 76 ? 6.801 -7.780 -10.934 1.00 83.81 76 THR A N 1
ATOM 561 C CA . THR A 1 76 ? 7.940 -7.302 -10.128 1.00 83.81 76 THR A CA 1
ATOM 562 C C . THR A 1 76 ? 7.497 -6.695 -8.794 1.00 83.81 76 THR A C 1
ATOM 564 O O . THR A 1 76 ? 8.080 -6.995 -7.755 1.00 83.81 76 THR A O 1
ATOM 567 N N . THR A 1 77 ? 6.459 -5.852 -8.789 1.00 85.88 77 THR A N 1
ATOM 568 C CA . THR A 1 77 ? 5.941 -5.248 -7.553 1.00 85.88 77 THR A CA 1
ATOM 569 C C . THR A 1 77 ? 5.365 -6.300 -6.604 1.00 85.88 77 THR A C 1
ATOM 571 O O . THR A 1 77 ? 5.634 -6.229 -5.406 1.00 85.88 77 THR A O 1
ATOM 574 N N . GLN A 1 78 ? 4.627 -7.288 -7.119 1.00 82.75 78 GLN A N 1
ATOM 575 C CA . GLN A 1 78 ? 4.074 -8.379 -6.305 1.00 82.75 78 GLN A CA 1
ATOM 576 C C . GLN A 1 78 ? 5.180 -9.242 -5.690 1.00 82.75 78 GLN A C 1
ATOM 578 O O . GLN A 1 78 ? 5.182 -9.493 -4.488 1.00 82.75 78 GLN A O 1
ATOM 583 N N . SER A 1 79 ? 6.172 -9.610 -6.496 1.00 82.31 79 SER A N 1
ATOM 584 C CA . SER A 1 79 ? 7.349 -10.373 -6.084 1.00 82.31 79 SER A CA 1
ATOM 585 C C . SER A 1 79 ? 8.135 -9.688 -4.963 1.00 82.31 79 SER A C 1
ATOM 587 O O . SER A 1 79 ? 8.484 -10.323 -3.963 1.00 82.31 79 SER A O 1
ATOM 589 N N . ILE A 1 80 ? 8.367 -8.375 -5.083 1.00 84.75 80 ILE A N 1
ATOM 590 C CA . ILE A 1 80 ? 9.026 -7.573 -4.041 1.00 84.75 80 ILE A CA 1
ATOM 591 C C . ILE A 1 80 ? 8.178 -7.539 -2.768 1.00 84.75 80 ILE A C 1
ATOM 593 O O . ILE A 1 80 ? 8.708 -7.768 -1.682 1.00 84.75 80 ILE A O 1
ATOM 597 N N . PHE A 1 81 ? 6.874 -7.275 -2.892 1.00 84.12 81 PHE A N 1
ATOM 598 C CA . PHE A 1 81 ? 5.973 -7.205 -1.745 1.00 84.12 81 PHE A CA 1
ATOM 599 C C . PHE A 1 81 ? 5.965 -8.521 -0.962 1.00 84.12 81 PHE A C 1
ATOM 601 O O . PHE A 1 81 ? 6.226 -8.513 0.236 1.00 84.12 81 PHE A O 1
ATOM 608 N N . ILE A 1 82 ? 5.782 -9.652 -1.648 1.00 83.81 82 ILE A N 1
ATOM 609 C CA . ILE A 1 82 ? 5.783 -10.987 -1.035 1.00 83.81 82 ILE A CA 1
ATOM 610 C C . ILE A 1 82 ? 7.116 -11.270 -0.338 1.00 83.81 82 ILE A C 1
ATOM 612 O O . ILE A 1 82 ? 7.123 -11.703 0.813 1.00 83.81 82 ILE A O 1
ATOM 616 N N . SER A 1 83 ? 8.243 -10.984 -0.995 1.00 83.44 83 SER A N 1
ATOM 617 C CA . SER A 1 83 ? 9.576 -11.216 -0.423 1.00 83.44 83 SER A CA 1
ATOM 618 C C . SER A 1 83 ? 9.792 -10.415 0.860 1.00 83.44 83 SER A C 1
ATOM 620 O O . SER A 1 83 ? 10.242 -10.957 1.870 1.00 83.44 83 SER A O 1
ATOM 622 N N . ILE A 1 84 ? 9.431 -9.129 0.837 1.00 85.62 84 ILE A N 1
ATOM 623 C CA . ILE A 1 84 ? 9.543 -8.249 2.003 1.00 85.62 84 ILE A CA 1
ATOM 624 C C . ILE A 1 84 ? 8.587 -8.704 3.108 1.00 85.62 84 ILE A C 1
ATOM 626 O O . ILE A 1 84 ? 8.979 -8.698 4.269 1.00 85.62 84 ILE A O 1
ATOM 630 N N . SER A 1 85 ? 7.367 -9.135 2.779 1.00 84.94 85 SER A N 1
ATOM 631 C CA . SER A 1 85 ? 6.404 -9.637 3.763 1.00 84.94 85 SER A CA 1
ATOM 632 C C . SER A 1 85 ? 6.872 -10.923 4.443 1.00 84.94 85 SER A C 1
ATOM 634 O O . SER A 1 85 ? 6.768 -11.021 5.662 1.00 84.94 85 SER A O 1
ATOM 636 N N . VAL A 1 86 ? 7.428 -11.884 3.696 1.00 84.38 86 VAL A N 1
ATOM 637 C CA . VAL A 1 86 ? 8.001 -13.114 4.272 1.00 84.38 86 VAL A CA 1
ATOM 638 C C . VAL A 1 86 ? 9.174 -12.775 5.192 1.00 84.38 86 VAL A C 1
ATOM 640 O O . VAL A 1 86 ? 9.238 -13.269 6.318 1.00 84.38 86 VAL A O 1
ATOM 643 N N . LEU A 1 87 ? 10.069 -11.887 4.748 1.00 84.62 87 LEU A N 1
ATOM 644 C CA . LEU A 1 87 ? 11.201 -11.429 5.551 1.00 84.62 87 LEU A CA 1
ATOM 645 C C . LEU A 1 87 ? 10.739 -10.702 6.822 1.00 84.62 87 LEU A C 1
ATOM 647 O O . LEU A 1 87 ? 11.258 -10.959 7.904 1.00 84.62 87 LEU A O 1
ATOM 651 N N . ALA A 1 88 ? 9.753 -9.814 6.708 1.00 85.81 88 ALA A N 1
ATOM 652 C CA . ALA A 1 88 ? 9.201 -9.075 7.835 1.00 85.81 88 ALA A CA 1
ATOM 653 C C . ALA A 1 88 ? 8.493 -10.001 8.834 1.00 85.81 88 ALA A C 1
ATOM 655 O O . ALA A 1 88 ? 8.657 -9.823 10.037 1.00 85.81 88 ALA A O 1
ATOM 656 N N . GLY A 1 89 ? 7.753 -11.007 8.358 1.00 85.31 89 GLY A N 1
ATOM 657 C CA . GLY A 1 89 ? 7.145 -12.024 9.219 1.00 85.31 89 GLY A CA 1
ATOM 658 C C . GLY A 1 89 ? 8.198 -12.778 10.028 1.00 85.31 89 GLY A C 1
ATOM 659 O O . GLY A 1 89 ? 8.078 -12.896 11.246 1.00 85.31 89 GLY A O 1
ATOM 660 N N . TRP A 1 90 ? 9.291 -13.181 9.379 1.00 84.00 90 TRP A N 1
ATOM 661 C CA . TRP A 1 90 ? 10.397 -13.832 10.075 1.00 84.00 90 TRP A CA 1
ATOM 662 C C . TRP A 1 90 ? 11.076 -12.919 11.104 1.00 84.00 90 TRP A C 1
ATOM 664 O O . TRP A 1 90 ? 11.261 -13.318 12.252 1.00 84.00 90 TRP A O 1
ATOM 674 N N . LEU A 1 91 ? 11.406 -11.682 10.720 1.00 85.94 91 LEU A N 1
ATOM 675 C CA . LEU A 1 91 ? 12.157 -10.753 11.571 1.00 85.94 91 LEU A CA 1
ATOM 676 C C . LEU A 1 91 ? 11.342 -10.188 12.739 1.00 85.94 91 LEU A C 1
ATOM 678 O O . LEU A 1 91 ? 11.889 -10.000 13.823 1.00 85.94 91 LEU A O 1
ATOM 682 N N . PHE A 1 92 ? 10.065 -9.872 12.522 1.00 88.81 92 PHE A N 1
ATOM 683 C CA . PHE A 1 92 ? 9.260 -9.118 13.488 1.00 88.81 92 PHE A CA 1
ATOM 684 C C . PHE A 1 92 ? 8.202 -9.957 14.202 1.00 88.81 92 PHE A C 1
ATOM 686 O O . PHE A 1 92 ? 7.817 -9.598 15.312 1.00 88.81 92 PHE A O 1
ATOM 693 N N . LEU A 1 93 ? 7.723 -11.048 13.594 1.00 85.56 93 LEU A N 1
ATOM 694 C CA . LEU A 1 93 ? 6.700 -11.915 14.195 1.00 85.56 93 LEU A CA 1
ATOM 695 C C . LEU A 1 93 ? 7.286 -13.214 14.764 1.00 85.56 93 LEU A C 1
ATOM 697 O O . LEU A 1 93 ? 6.577 -13.947 15.446 1.00 85.56 93 LEU A O 1
ATOM 701 N N . GLY A 1 94 ? 8.574 -13.489 14.521 1.00 80.69 94 GLY A N 1
ATOM 702 C CA . GLY A 1 94 ? 9.230 -14.724 14.960 1.00 80.69 94 GLY A CA 1
ATOM 703 C C . GLY A 1 94 ? 8.762 -15.966 14.195 1.00 80.69 94 GLY A C 1
ATOM 704 O O . GLY A 1 94 ? 9.018 -17.089 14.631 1.00 80.69 94 GLY A O 1
ATOM 705 N N . ASP A 1 95 ? 8.083 -15.780 13.059 1.00 78.38 95 ASP A N 1
ATOM 706 C CA . ASP A 1 95 ? 7.616 -16.875 12.214 1.00 78.38 95 ASP A CA 1
ATOM 707 C C . ASP A 1 95 ? 8.801 -17.525 11.501 1.00 78.38 95 ASP A C 1
ATOM 709 O O . ASP A 1 95 ? 9.399 -16.937 10.606 1.00 78.38 95 ASP A O 1
ATOM 713 N N . SER A 1 96 ? 9.131 -18.768 11.850 1.00 77.44 96 SER A N 1
ATOM 714 C CA . SER A 1 96 ? 10.131 -19.544 11.110 1.00 77.44 96 SER A CA 1
ATOM 715 C C . SER A 1 96 ? 9.608 -19.847 9.698 1.00 77.44 96 SER A C 1
ATOM 717 O O . SER A 1 96 ? 8.636 -20.603 9.566 1.00 77.44 96 SER A O 1
ATOM 719 N N . PRO A 1 97 ? 10.218 -19.301 8.628 1.00 65.75 97 PRO A N 1
ATOM 720 C CA . PRO A 1 97 ? 9.698 -19.464 7.282 1.00 65.75 97 PRO A CA 1
ATOM 721 C C . PRO A 1 97 ? 9.784 -20.939 6.877 1.00 65.75 97 PRO A C 1
ATOM 723 O O . PRO A 1 97 ? 10.861 -21.511 6.710 1.00 65.75 97 PRO A O 1
ATOM 726 N N . LYS A 1 98 ? 8.618 -21.582 6.742 1.00 73.25 98 LYS A N 1
ATOM 727 C CA . LYS A 1 98 ? 8.522 -22.975 6.290 1.00 73.25 98 LYS A CA 1
ATOM 728 C C . LYS A 1 98 ? 9.045 -23.070 4.857 1.00 73.25 98 LYS A C 1
ATOM 730 O O . LYS A 1 98 ? 8.795 -22.178 4.048 1.00 73.25 98 LYS A O 1
ATOM 735 N N . ILE A 1 99 ? 9.678 -24.192 4.509 1.00 70.44 99 ILE A N 1
ATOM 736 C CA . ILE A 1 99 ? 10.201 -24.455 3.154 1.00 70.44 99 ILE A CA 1
ATOM 737 C C . ILE A 1 99 ? 9.133 -24.210 2.072 1.00 70.44 99 ILE A C 1
ATOM 739 O O . ILE A 1 99 ? 9.446 -23.662 1.021 1.00 70.44 99 ILE A O 1
ATOM 743 N N . GLY A 1 100 ? 7.860 -24.518 2.350 1.00 67.00 100 GLY A N 1
ATOM 744 C CA . GLY A 1 100 ? 6.748 -24.235 1.434 1.00 67.00 100 GLY A CA 1
ATOM 745 C C . GLY A 1 100 ? 6.456 -22.743 1.209 1.00 67.00 100 GLY A C 1
ATOM 746 O O . GLY A 1 100 ? 6.050 -22.368 0.116 1.00 67.00 100 GLY A O 1
ATOM 747 N N . VAL A 1 101 ? 6.705 -21.878 2.197 1.00 67.31 101 VAL A N 1
ATOM 748 C CA . VAL A 1 101 ? 6.529 -20.417 2.079 1.00 67.31 101 VAL A CA 1
ATOM 749 C C . VAL A 1 101 ? 7.671 -19.809 1.267 1.00 67.31 101 VAL A C 1
ATOM 751 O O . VAL A 1 101 ? 7.431 -18.989 0.386 1.00 67.31 101 VAL A O 1
ATOM 754 N N . ILE A 1 102 ? 8.905 -20.262 1.506 1.00 68.50 102 ILE A N 1
ATOM 755 C CA . ILE A 1 102 ? 10.088 -19.832 0.745 1.00 68.50 102 ILE A CA 1
ATOM 756 C C . ILE A 1 102 ? 9.992 -20.320 -0.707 1.00 68.50 102 ILE A C 1
ATOM 758 O O . ILE A 1 102 ? 10.172 -19.538 -1.636 1.00 68.50 102 ILE A O 1
ATOM 762 N N . GLY A 1 103 ? 9.648 -21.595 -0.914 1.00 68.69 103 GLY A N 1
ATOM 763 C CA . GLY A 1 103 ? 9.452 -22.175 -2.243 1.00 68.69 103 GLY A CA 1
ATOM 764 C C . GLY A 1 103 ? 8.292 -21.531 -3.005 1.00 68.69 103 GLY A C 1
ATOM 765 O O . GLY A 1 103 ? 8.430 -21.243 -4.190 1.00 68.69 103 GLY A O 1
ATOM 766 N N . GLY A 1 104 ? 7.181 -21.232 -2.322 1.00 70.38 104 GLY A N 1
ATOM 767 C CA . GLY A 1 104 ? 6.057 -20.493 -2.899 1.00 70.38 104 GLY A CA 1
ATOM 768 C C . GLY A 1 104 ? 6.435 -19.068 -3.305 1.00 70.38 104 GLY A C 1
ATOM 769 O O . GLY A 1 104 ? 6.098 -18.641 -4.406 1.00 70.38 104 GLY A O 1
ATOM 770 N N . ALA A 1 105 ? 7.197 -18.355 -2.470 1.00 68.50 105 ALA A N 1
ATOM 771 C CA . ALA A 1 105 ? 7.712 -17.032 -2.816 1.00 68.50 105 ALA A CA 1
ATOM 772 C C . ALA A 1 105 ? 8.619 -17.090 -4.057 1.00 68.50 105 ALA A C 1
ATOM 774 O O . ALA A 1 105 ? 8.419 -16.313 -4.983 1.00 68.50 105 ALA A O 1
ATOM 775 N N . ILE A 1 106 ? 9.551 -18.048 -4.131 1.00 68.38 106 ILE A N 1
ATOM 776 C CA . ILE A 1 106 ? 10.440 -18.232 -5.294 1.00 68.38 106 ILE A CA 1
ATOM 777 C C . ILE A 1 106 ? 9.648 -18.548 -6.571 1.00 68.38 106 ILE A C 1
ATOM 779 O O . ILE A 1 106 ? 9.952 -17.987 -7.620 1.00 68.38 106 ILE A O 1
ATOM 783 N N . LEU A 1 107 ? 8.619 -19.398 -6.494 1.00 67.19 107 LEU A N 1
ATOM 784 C CA . LEU A 1 107 ? 7.757 -19.716 -7.638 1.00 67.19 107 LEU A CA 1
ATOM 785 C C . LEU A 1 107 ? 6.991 -18.494 -8.155 1.00 67.19 107 LEU A C 1
ATOM 787 O O . LEU A 1 107 ? 6.877 -18.328 -9.362 1.00 67.19 107 LEU A O 1
ATOM 791 N N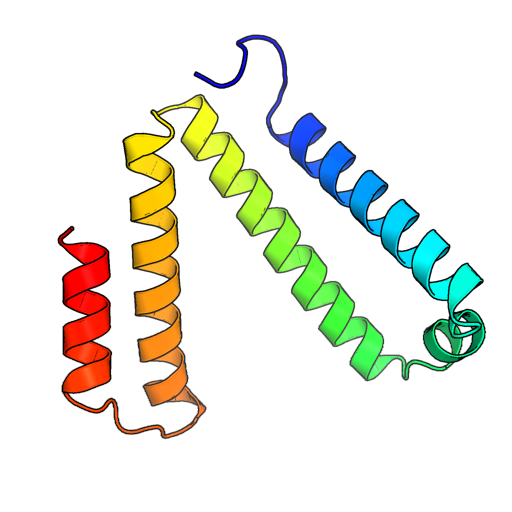 . ILE A 1 108 ? 6.502 -17.625 -7.266 1.00 66.19 1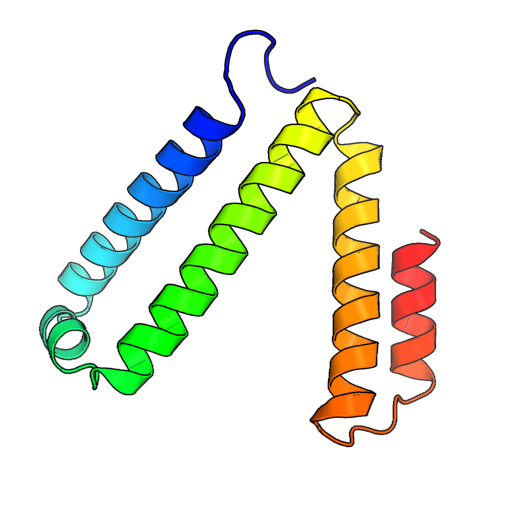08 ILE A N 1
ATOM 792 C CA . ILE A 1 108 ? 5.810 -16.388 -7.661 1.00 66.19 108 ILE A CA 1
ATOM 793 C C . ILE A 1 108 ? 6.792 -15.371 -8.263 1.00 66.19 108 ILE A C 1
ATOM 795 O O . ILE A 1 108 ? 6.421 -14.609 -9.149 1.00 66.19 108 ILE A O 1
ATOM 799 N N . ILE A 1 109 ? 8.045 -15.366 -7.799 1.00 65.31 109 ILE A N 1
ATOM 800 C CA . ILE A 1 109 ? 9.097 -14.475 -8.309 1.00 65.31 109 ILE A CA 1
ATOM 801 C C . ILE A 1 109 ? 9.633 -14.939 -9.672 1.00 65.31 109 ILE A C 1
ATOM 803 O O . ILE A 1 109 ? 9.999 -14.098 -10.491 1.00 65.31 109 ILE A O 1
ATOM 807 N N . GLY A 1 110 ? 9.725 -16.254 -9.893 1.00 58.12 110 GLY A N 1
ATOM 808 C CA . GLY A 1 110 ? 10.327 -16.861 -11.083 1.00 58.12 110 GLY A CA 1
ATOM 809 C C . GLY A 1 110 ? 9.365 -17.212 -12.226 1.00 58.12 110 GLY A C 1
ATOM 810 O O . GLY A 1 110 ? 9.852 -17.606 -13.286 1.00 58.12 110 GLY A O 1
ATOM 811 N N . ALA A 1 111 ? 8.048 -17.106 -12.016 1.00 51.00 111 ALA A N 1
ATOM 812 C CA . ALA A 1 111 ? 7.008 -17.292 -13.038 1.00 51.00 111 ALA A CA 1
ATOM 813 C C . ALA A 1 111 ? 6.706 -15.989 -13.796 1.00 51.00 111 ALA A C 1
ATOM 815 O O . ALA A 1 111 ? 6.461 -16.076 -15.021 1.00 51.00 111 ALA A O 1
#

Organism: NCBI:txid408172

pLDDT: mean 80.47, std 9.76, range [47.81, 90.12]

Mean predicted aligned error: 8.53 Å

InterPro domains:
  IPR000620 EamA domain [PF00892] (4-110)
  IPR037185 Multidrug transporter EmrE superfamily [SSF103481] (17-110)